Protein AF-B5CYB8-F1 (afdb_monomer_lite)

Foldseek 3Di:
DDDDDPDDDPPDPDPDPDPDDPPDDDDPCVVCVVVVPVCVDVVRVVVVVVVVVVVPD

Structure (mmCIF, N/CA/C/O backbone):
data_AF-B5CYB8-F1
#
_entry.id   AF-B5CYB8-F1
#
loop_
_atom_site.group_PDB
_atom_site.id
_atom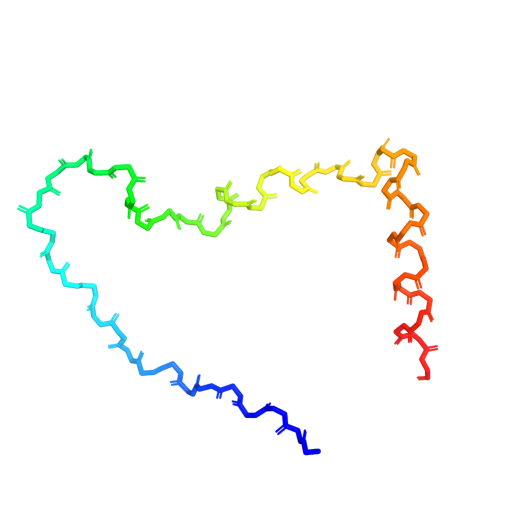_site.type_symbol
_atom_site.label_atom_id
_atom_site.label_alt_id
_atom_site.label_comp_id
_atom_site.label_asym_id
_atom_site.label_entity_id
_atom_site.label_seq_id
_atom_site.pdbx_PDB_ins_code
_atom_site.Cartn_x
_atom_site.Cartn_y
_atom_site.Cartn_z
_atom_site.occupancy
_atom_site.B_iso_or_equiv
_atom_site.auth_seq_id
_atom_site.auth_comp_id
_atom_site.auth_asym_id
_atom_site.auth_atom_id
_atom_site.pdbx_PDB_model_num
ATOM 1 N N . MET A 1 1 ? -14.296 -25.453 1.471 1.00 59.19 1 MET A N 1
ATOM 2 C CA . MET A 1 1 ? -13.218 -26.055 0.651 1.00 59.19 1 MET A CA 1
ATOM 3 C C . MET A 1 1 ? -12.054 -25.072 0.658 1.00 59.19 1 MET A C 1
ATOM 5 O O . MET A 1 1 ? -12.326 -23.915 0.359 1.00 59.19 1 MET A O 1
ATOM 9 N N . PRO A 1 2 ? -10.821 -25.436 1.053 1.00 62.78 2 PRO A N 1
ATOM 10 C CA . PRO A 1 2 ? -9.703 -24.500 0.967 1.00 62.78 2 PRO A CA 1
ATOM 11 C C . PRO A 1 2 ? -9.323 -24.305 -0.506 1.00 62.78 2 PRO A C 1
ATOM 13 O O . PRO A 1 2 ? -9.248 -25.275 -1.26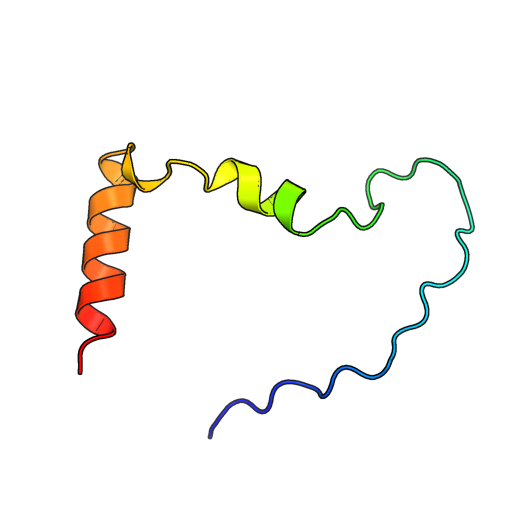1 1.00 62.78 2 PRO A O 1
ATOM 16 N N . ALA A 1 3 ? -9.125 -23.056 -0.926 1.00 65.31 3 ALA A N 1
ATOM 17 C CA . ALA A 1 3 ? -8.642 -22.749 -2.265 1.00 65.31 3 ALA A CA 1
ATOM 18 C C . ALA A 1 3 ? -7.194 -23.246 -2.397 1.00 65.31 3 ALA A C 1
ATOM 20 O O . ALA A 1 3 ? -6.304 -22.787 -1.683 1.00 65.31 3 ALA A O 1
ATOM 21 N N . VAL A 1 4 ? -6.966 -24.216 -3.281 1.00 70.31 4 VAL A N 1
ATOM 22 C CA . VAL A 1 4 ? -5.621 -24.680 -3.627 1.00 70.31 4 VAL A CA 1
ATOM 23 C C . VAL A 1 4 ? -5.047 -23.684 -4.625 1.00 70.31 4 VAL A C 1
ATOM 25 O O . VAL A 1 4 ? -5.547 -23.567 -5.743 1.00 70.31 4 VAL A O 1
ATOM 28 N N . TRP A 1 5 ? -4.015 -22.946 -4.219 1.00 65.00 5 TRP A N 1
ATOM 29 C CA . TRP A 1 5 ? -3.267 -22.100 -5.143 1.00 65.00 5 TRP A CA 1
ATOM 30 C C . TRP A 1 5 ? -2.596 -22.981 -6.201 1.00 65.00 5 TRP A C 1
ATOM 32 O O . TRP A 1 5 ? -1.974 -23.984 -5.831 1.00 65.00 5 TRP A O 1
ATOM 42 N N . PRO A 1 6 ? -2.709 -22.651 -7.501 1.00 67.19 6 PRO A N 1
ATOM 43 C CA . PRO A 1 6 ? -2.008 -23.404 -8.526 1.00 67.19 6 PRO A CA 1
ATOM 44 C C . PRO A 1 6 ? -0.510 -23.341 -8.223 1.00 67.19 6 PRO A C 1
ATOM 46 O O . PRO A 1 6 ? 0.052 -22.260 -8.041 1.00 67.19 6 PRO A O 1
ATOM 49 N N . GLN A 1 7 ? 0.122 -24.511 -8.122 1.00 65.44 7 GLN A N 1
ATOM 50 C CA . GLN A 1 7 ? 1.574 -24.622 -8.038 1.00 65.44 7 GLN A CA 1
ATOM 51 C C . GLN A 1 7 ? 2.154 -23.838 -9.214 1.00 65.44 7 GLN A C 1
ATOM 53 O O . GLN A 1 7 ? 1.757 -24.059 -10.358 1.00 65.44 7 GLN A O 1
ATOM 58 N N . SER A 1 8 ? 3.039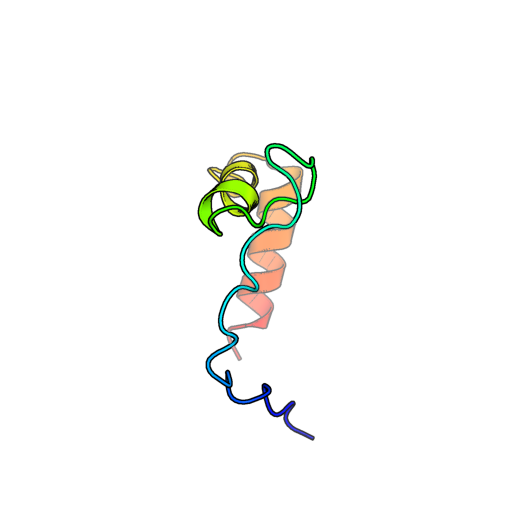 -22.884 -8.930 1.00 60.97 8 SER A N 1
ATOM 59 C CA . SER A 1 8 ? 3.706 -22.102 -9.960 1.00 60.97 8 SER A CA 1
ATOM 60 C C . SER A 1 8 ? 4.578 -23.042 -10.788 1.00 60.97 8 SER A C 1
ATOM 62 O O . SER A 1 8 ? 5.739 -23.283 -10.454 1.00 60.97 8 SER A O 1
ATOM 64 N N . GLU A 1 9 ? 4.034 -23.601 -11.867 1.00 62.34 9 GLU A N 1
ATOM 65 C CA . GLU A 1 9 ? 4.876 -24.119 -12.933 1.00 62.34 9 GLU A CA 1
ATOM 66 C C . GLU A 1 9 ? 5.809 -22.980 -13.351 1.00 62.34 9 GLU A C 1
ATOM 68 O O . GLU A 1 9 ? 5.409 -21.814 -13.373 1.00 62.34 9 GLU A O 1
ATOM 73 N N . HIS A 1 10 ? 7.077 -23.287 -13.622 1.00 59.25 10 HIS A N 1
ATOM 74 C CA . HIS A 1 10 ? 8.027 -22.304 -14.133 1.00 59.25 10 HIS A CA 1
ATOM 75 C C . HIS A 1 10 ? 7.536 -21.802 -15.501 1.00 59.25 10 HIS A C 1
ATOM 77 O O . HIS A 1 10 ? 7.932 -22.316 -16.550 1.00 59.25 10 HIS A O 1
ATOM 83 N N . ILE A 1 11 ? 6.664 -20.791 -15.494 1.00 60.88 11 ILE A N 1
ATOM 84 C CA . ILE A 1 11 ? 6.201 -20.085 -16.681 1.00 60.88 11 ILE A CA 1
ATOM 85 C C . ILE A 1 11 ? 7.431 -19.378 -17.231 1.00 60.88 11 ILE A C 1
ATOM 87 O O . ILE A 1 11 ? 7.878 -18.353 -16.714 1.00 60.88 11 ILE A O 1
ATOM 91 N N . ARG A 1 12 ? 8.032 -19.962 -18.268 1.00 62.19 12 ARG A N 1
ATOM 92 C CA . ARG A 1 12 ? 9.117 -19.307 -18.994 1.00 62.19 12 ARG A CA 1
ATOM 93 C C . ARG A 1 12 ? 8.491 -18.121 -19.723 1.00 62.19 12 ARG A C 1
ATOM 95 O O . ARG A 1 12 ? 7.590 -18.352 -20.532 1.00 62.19 12 ARG A O 1
ATOM 102 N N . PRO A 1 13 ? 8.938 -16.878 -19.478 1.00 62.22 13 PRO A N 1
ATOM 103 C CA . PRO A 1 13 ? 8.432 -15.748 -20.230 1.00 62.22 13 PRO A CA 1
ATOM 104 C C . PRO A 1 13 ? 8.696 -16.012 -21.713 1.00 62.22 13 PRO A C 1
ATOM 106 O O . PRO A 1 13 ? 9.843 -16.204 -22.127 1.00 62.22 13 PRO A O 1
ATOM 109 N N . VAL A 1 14 ? 7.631 -16.073 -22.512 1.00 64.75 14 VAL A N 1
ATOM 110 C CA . VAL A 1 14 ? 7.753 -16.174 -23.966 1.00 64.75 14 VAL A CA 1
ATOM 111 C C . VAL A 1 14 ? 8.562 -14.964 -24.427 1.00 64.75 14 VAL A C 1
ATOM 113 O O . VAL A 1 14 ? 8.226 -13.826 -24.096 1.00 64.75 14 VAL A O 1
ATOM 116 N N . LYS A 1 15 ? 9.661 -15.202 -25.159 1.00 62.75 15 LYS A N 1
ATOM 117 C CA . LYS A 1 15 ? 10.466 -14.116 -25.729 1.00 62.75 15 LYS A CA 1
ATOM 118 C C . LYS A 1 15 ? 9.550 -13.188 -26.530 1.00 62.75 15 LYS A C 1
ATOM 120 O O . LYS A 1 15 ? 8.782 -13.630 -27.383 1.00 62.75 15 LYS A O 1
ATOM 125 N N . ARG A 1 16 ? 9.634 -11.904 -26.187 1.00 58.25 16 ARG A N 1
ATOM 126 C CA . ARG A 1 16 ? 8.761 -10.820 -26.641 1.00 58.25 16 ARG A CA 1
ATOM 127 C C . ARG A 1 16 ? 8.661 -10.793 -28.167 1.00 58.25 16 ARG A C 1
ATOM 129 O O . ARG A 1 16 ? 9.681 -10.830 -28.847 1.00 58.25 16 ARG A O 1
ATOM 136 N N . ARG A 1 17 ? 7.436 -10.684 -28.691 1.00 61.97 17 ARG A N 1
ATOM 137 C CA . ARG A 1 17 ? 7.188 -10.492 -30.131 1.00 61.97 17 ARG A CA 1
ATOM 138 C C . ARG A 1 17 ? 7.342 -9.031 -30.574 1.00 61.97 17 ARG A C 1
ATOM 140 O O . ARG A 1 17 ? 7.622 -8.809 -31.743 1.00 61.97 17 ARG A O 1
ATOM 147 N N . LEU A 1 18 ? 7.205 -8.056 -29.665 1.00 60.84 18 LEU A N 1
ATOM 148 C CA . LEU A 1 18 ? 7.418 -6.628 -29.938 1.00 60.84 18 LEU A CA 1
ATOM 149 C C . LEU A 1 18 ? 8.009 -5.881 -28.715 1.00 60.84 18 LEU A C 1
ATOM 151 O O . LEU A 1 18 ? 7.670 -6.206 -27.568 1.00 60.84 18 LEU A O 1
ATOM 155 N N . PRO A 1 19 ? 8.897 -4.891 -28.922 1.00 57.97 19 PRO A N 1
ATOM 156 C CA . PRO A 1 19 ? 9.322 -3.960 -27.878 1.00 57.97 19 PRO A CA 1
ATOM 157 C C . PRO A 1 19 ? 8.221 -2.917 -27.571 1.00 57.97 19 PRO A C 1
ATOM 159 O O . PRO A 1 19 ? 7.549 -2.448 -28.484 1.00 57.97 19 PRO A O 1
ATOM 162 N N . ASN A 1 20 ? 8.065 -2.540 -26.297 1.00 57.97 20 ASN A N 1
ATOM 163 C CA . ASN A 1 20 ? 7.258 -1.417 -25.786 1.00 57.97 20 ASN A CA 1
ATOM 164 C C . ASN A 1 20 ? 5.721 -1.490 -25.918 1.00 57.97 20 ASN A C 1
ATOM 166 O O . ASN A 1 20 ? 5.074 -0.473 -26.167 1.00 57.97 20 ASN A O 1
ATOM 170 N N . THR A 1 21 ? 5.098 -2.651 -25.712 1.00 63.91 21 THR A N 1
ATOM 171 C CA . THR A 1 21 ? 3.634 -2.709 -25.528 1.00 63.91 21 THR A CA 1
ATOM 172 C C . THR A 1 21 ? 3.259 -2.278 -24.108 1.00 63.91 21 THR A C 1
ATOM 174 O O . THR A 1 21 ? 3.930 -2.661 -23.154 1.00 63.91 21 THR A O 1
ATOM 177 N N . VAL A 1 22 ? 2.170 -1.515 -23.952 1.00 59.38 22 VAL A N 1
ATOM 178 C CA . VAL A 1 22 ? 1.651 -1.033 -22.649 1.00 59.38 22 VAL A CA 1
ATOM 179 C C . VAL A 1 22 ? 1.451 -2.174 -21.634 1.00 59.38 22 VAL A C 1
ATOM 181 O O . VAL A 1 22 ? 1.629 -1.961 -20.436 1.00 59.38 22 VAL A O 1
ATOM 184 N N . ASP A 1 23 ? 1.194 -3.388 -22.128 1.00 64.75 23 ASP A N 1
ATOM 185 C CA . ASP A 1 23 ? 1.005 -4.623 -21.354 1.00 64.75 23 ASP A CA 1
ATOM 186 C C . ASP A 1 23 ? 2.303 -5.371 -21.004 1.00 64.75 23 ASP A C 1
ATOM 188 O O . ASP A 1 23 ? 2.295 -6.582 -20.773 1.00 64.75 23 ASP A O 1
ATOM 192 N N . GLU A 1 24 ? 3.454 -4.696 -20.983 1.00 72.81 24 GLU A N 1
ATOM 193 C CA . GLU A 1 24 ? 4.655 -5.331 -20.446 1.00 72.81 24 GLU A CA 1
ATOM 194 C C . GLU A 1 24 ? 4.443 -5.732 -18.981 1.00 72.81 24 GLU A C 1
ATOM 196 O O . GLU A 1 24 ? 4.024 -4.895 -18.176 1.00 72.81 24 GLU A O 1
ATOM 201 N N . PRO A 1 25 ? 4.760 -6.985 -18.603 1.00 76.94 25 PRO A N 1
ATOM 202 C CA . PRO A 1 25 ? 4.700 -7.387 -17.210 1.00 76.94 25 PRO A CA 1
ATOM 203 C C . PRO A 1 25 ? 5.695 -6.540 -16.418 1.00 76.94 25 PRO A C 1
ATOM 205 O O . PRO A 1 25 ? 6.907 -6.597 -16.640 1.00 76.94 25 PRO A O 1
ATOM 208 N N . LYS A 1 26 ? 5.172 -5.726 -15.502 1.00 81.94 26 LYS A N 1
ATOM 209 C CA . LYS A 1 26 ? 5.982 -4.894 -14.612 1.00 81.94 26 LYS A CA 1
ATOM 210 C C . LYS A 1 26 ? 6.300 -5.656 -13.333 1.00 81.94 26 LYS A C 1
ATOM 212 O O . LYS A 1 26 ? 5.599 -6.592 -12.952 1.00 81.94 26 LYS A O 1
ATOM 217 N N . ASN A 1 27 ? 7.374 -5.248 -12.661 1.00 88.69 27 ASN A N 1
ATOM 218 C CA . ASN A 1 27 ? 7.673 -5.746 -11.321 1.00 88.69 27 ASN A CA 1
ATOM 219 C C . ASN A 1 27 ? 6.471 -5.474 -10.399 1.00 88.69 27 ASN A C 1
ATOM 221 O O . ASN A 1 27 ? 5.841 -4.424 -10.513 1.00 88.69 27 ASN A O 1
ATOM 225 N N . ILE A 1 28 ? 6.182 -6.392 -9.473 1.00 88.38 28 ILE A N 1
AT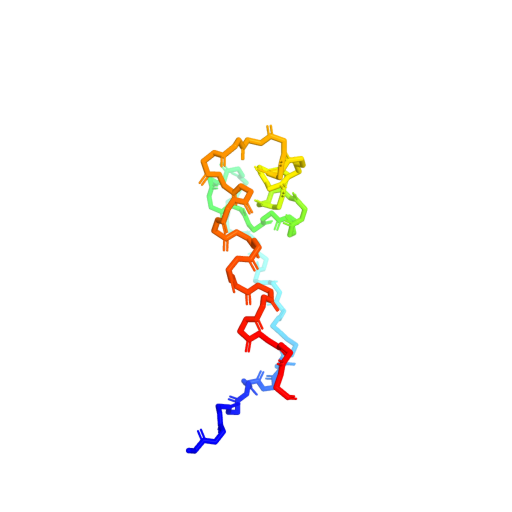OM 226 C CA . ILE A 1 28 ? 5.099 -6.246 -8.494 1.00 88.38 28 ILE A CA 1
ATOM 227 C C . ILE A 1 28 ? 5.116 -4.884 -7.775 1.00 88.38 28 ILE A C 1
ATOM 229 O O . ILE A 1 28 ? 4.061 -4.289 -7.577 1.00 88.38 28 ILE A O 1
ATOM 233 N N . GLY A 1 29 ? 6.299 -4.330 -7.488 1.00 93.69 29 GLY A N 1
ATOM 234 C CA . GLY A 1 29 ? 6.467 -3.010 -6.881 1.00 93.69 29 GLY A CA 1
ATOM 235 C C . GLY A 1 29 ? 5.795 -1.877 -7.662 1.00 93.69 29 GLY A C 1
ATOM 236 O O . GLY A 1 29 ? 5.227 -0.986 -7.047 1.00 93.69 29 GLY A O 1
ATOM 237 N N . TYR A 1 30 ? 5.750 -1.945 -8.999 1.00 90.50 30 TYR A N 1
ATOM 238 C CA . TYR A 1 30 ? 5.051 -0.947 -9.819 1.00 90.50 30 TYR A CA 1
ATOM 239 C C . TYR A 1 30 ? 3.563 -0.845 -9.466 1.00 90.50 30 TYR A C 1
ATOM 241 O O . TYR A 1 30 ? 3.010 0.249 -9.398 1.00 90.50 30 TYR A O 1
ATOM 249 N N . 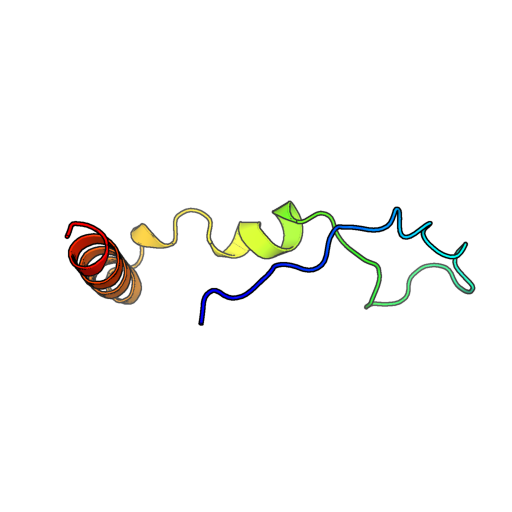TYR A 1 31 ? 2.915 -1.987 -9.242 1.00 87.94 31 TYR A N 1
ATOM 250 C CA . TYR A 1 31 ? 1.496 -2.030 -8.900 1.00 87.94 31 TYR A CA 1
ATOM 251 C C . TYR A 1 31 ? 1.264 -1.636 -7.436 1.00 87.94 31 TYR A C 1
ATOM 253 O O . TYR A 1 31 ? 0.269 -0.986 -7.115 1.00 87.94 31 TYR A O 1
ATOM 261 N N . LEU A 1 32 ? 2.206 -1.988 -6.556 1.00 93.06 32 LEU A N 1
ATOM 262 C CA . LEU A 1 32 ? 2.119 -1.710 -5.124 1.00 93.06 32 LEU A CA 1
ATOM 263 C C . LEU A 1 32 ? 2.503 -0.274 -4.744 1.00 93.06 32 LEU A C 1
ATOM 265 O O . LEU A 1 32 ? 2.121 0.161 -3.663 1.00 93.06 32 LEU A O 1
ATOM 269 N N . GLU A 1 33 ? 3.189 0.482 -5.606 1.00 93.12 33 GLU A N 1
ATOM 270 C CA . GLU A 1 33 ? 3.599 1.865 -5.305 1.00 93.12 33 GLU A CA 1
ATOM 271 C C . GLU A 1 33 ? 2.401 2.747 -4.922 1.00 93.12 33 GLU A C 1
ATOM 273 O O . GLU A 1 33 ? 2.492 3.569 -4.020 1.00 93.12 33 GLU A O 1
ATOM 278 N N . SER A 1 34 ? 1.239 2.525 -5.543 1.00 88.12 34 SER A N 1
ATOM 279 C CA . SER A 1 34 ? 0.010 3.272 -5.229 1.00 88.12 34 SER A CA 1
ATOM 280 C C . SER A 1 34 ? -0.584 2.969 -3.848 1.00 88.12 34 SER A C 1
ATOM 282 O O . SER A 1 34 ? -1.408 3.734 -3.350 1.00 88.12 34 SER A O 1
ATOM 284 N N . LEU A 1 35 ? -0.180 1.854 -3.234 1.00 91.94 35 LEU A N 1
ATOM 285 C CA . LEU A 1 35 ? -0.575 1.467 -1.881 1.00 91.94 35 LEU A CA 1
ATOM 286 C C . LEU A 1 35 ? 0.398 2.000 -0.827 1.00 91.94 35 LEU A C 1
ATOM 288 O O . LEU A 1 35 ? 0.149 1.855 0.371 1.00 91.94 35 LEU A O 1
ATOM 292 N N . ARG A 1 36 ? 1.511 2.607 -1.247 1.00 93.44 36 ARG A N 1
ATOM 293 C CA . ARG A 1 36 ? 2.435 3.252 -0.327 1.00 93.44 36 ARG A CA 1
ATOM 294 C C . ARG A 1 36 ? 1.707 4.371 0.407 1.00 93.44 36 ARG A C 1
ATOM 296 O O . ARG A 1 36 ? 0.969 5.145 -0.194 1.00 93.44 36 ARG A O 1
ATOM 303 N N . ASP A 1 37 ? 1.867 4.395 1.725 1.00 92.31 37 ASP A N 1
ATOM 304 C CA . ASP A 1 37 ? 1.211 5.356 2.612 1.00 92.31 37 ASP A CA 1
ATOM 305 C C . ASP A 1 37 ? -0.324 5.370 2.496 1.00 92.31 37 ASP A C 1
ATOM 307 O O . ASP A 1 37 ? -0.963 6.355 2.856 1.00 92.31 37 ASP A O 1
ATOM 311 N N . ILE A 1 38 ? -0.957 4.277 2.048 1.00 92.88 38 ILE A N 1
ATOM 312 C CA . ILE A 1 38 ? -2.420 4.201 1.901 1.00 92.88 38 ILE A CA 1
ATOM 313 C C . ILE A 1 38 ? -3.169 4.510 3.206 1.00 92.88 38 ILE A C 1
ATOM 315 O O . ILE A 1 38 ? -4.254 5.085 3.168 1.00 92.88 38 ILE A O 1
ATOM 319 N N . ALA A 1 39 ? -2.563 4.200 4.355 1.00 88.38 39 ALA A N 1
ATOM 320 C CA . ALA A 1 39 ? -3.109 4.490 5.679 1.00 88.38 39 ALA A CA 1
ATOM 321 C C . ALA A 1 39 ? -3.050 5.980 6.066 1.00 88.38 39 ALA A C 1
ATOM 323 O O . ALA A 1 39 ? -3.716 6.380 7.010 1.00 88.38 39 ALA A O 1
ATOM 324 N N . 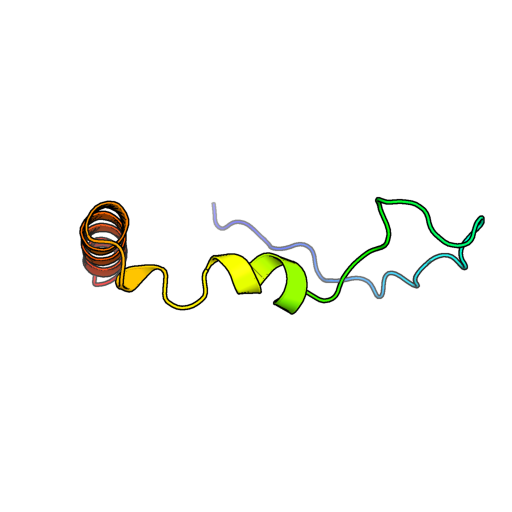SER A 1 40 ? -2.296 6.817 5.341 1.00 91.31 40 SER A N 1
ATOM 325 C CA . SER A 1 40 ? -2.308 8.279 5.536 1.00 91.31 40 SER A CA 1
ATOM 326 C C . SER A 1 40 ? -3.626 8.924 5.102 1.00 91.31 40 SER A C 1
ATOM 328 O O . SER A 1 40 ? -3.897 10.083 5.417 1.00 91.31 40 SER A O 1
ATOM 330 N N . ARG A 1 41 ? -4.451 8.175 4.363 1.00 92.75 41 ARG A N 1
ATOM 331 C CA . ARG A 1 41 ? -5.754 8.618 3.897 1.00 92.75 41 ARG A CA 1
ATOM 332 C C . ARG A 1 41 ? -6.838 8.181 4.888 1.00 92.75 41 ARG A C 1
ATOM 334 O O . ARG A 1 41 ? -7.039 6.975 5.046 1.00 92.75 41 ARG A O 1
ATOM 341 N N . PRO A 1 42 ? -7.589 9.115 5.495 1.00 89.31 42 PRO A N 1
ATOM 342 C CA . PRO A 1 42 ? -8.566 8.776 6.530 1.00 89.31 42 PRO A CA 1
ATOM 343 C C . PRO A 1 42 ? -9.700 7.882 6.002 1.00 89.31 42 PRO A C 1
ATOM 345 O O . PRO A 1 42 ? -10.140 6.981 6.703 1.00 89.31 42 PRO A O 1
ATOM 348 N N . ASP A 1 43 ? -10.105 8.042 4.733 1.00 90.88 43 ASP A N 1
ATOM 349 C CA . ASP A 1 43 ? -11.110 7.184 4.080 1.00 90.88 43 ASP A CA 1
ATOM 350 C C . ASP A 1 43 ? -10.664 5.720 3.950 1.00 90.88 43 ASP A C 1
ATOM 352 O O . ASP A 1 43 ? -11.493 4.816 3.864 1.00 90.88 43 ASP A O 1
ATOM 356 N N . ARG A 1 44 ? -9.352 5.475 3.893 1.00 92.00 44 ARG A N 1
ATOM 357 C CA . ARG A 1 44 ? -8.773 4.135 3.736 1.00 92.00 44 ARG A CA 1
ATOM 358 C C . ARG A 1 44 ? -8.322 3.539 5.058 1.00 92.00 44 ARG A C 1
ATOM 360 O O . ARG A 1 44 ? -8.357 2.321 5.198 1.00 92.00 44 ARG A O 1
ATOM 367 N N . GLU A 1 45 ? -7.926 4.370 6.013 1.00 91.56 45 GLU A N 1
ATOM 368 C CA . GLU A 1 45 ? -7.479 3.938 7.333 1.00 91.56 45 GLU A CA 1
ATOM 369 C C . GLU A 1 45 ? -8.559 3.134 8.073 1.00 91.56 45 GLU A C 1
ATOM 371 O O . GLU A 1 45 ? -8.262 2.069 8.614 1.00 91.56 45 GLU A O 1
ATOM 376 N N . ASP A 1 46 ? -9.813 3.594 8.050 1.00 90.38 46 ASP A N 1
ATOM 377 C CA . ASP A 1 46 ? -10.919 2.913 8.734 1.00 90.38 46 ASP A CA 1
ATOM 378 C C . ASP A 1 46 ? -11.215 1.536 8.125 1.00 90.38 46 ASP A C 1
ATOM 380 O O . ASP A 1 46 ? -11.340 0.553 8.856 1.00 90.38 46 ASP A O 1
ATOM 384 N N . VAL A 1 47 ? -11.207 1.441 6.792 1.00 91.44 47 VAL A N 1
ATOM 385 C CA . VAL A 1 47 ? -11.375 0.172 6.063 1.00 91.44 47 VAL A CA 1
ATOM 386 C C . VAL A 1 47 ? -10.242 -0.803 6.392 1.00 91.44 47 VAL A C 1
ATOM 388 O O . VAL A 1 47 ? -10.482 -1.988 6.611 1.00 91.44 47 VAL A O 1
ATOM 391 N N . LEU A 1 48 ? -8.999 -0.316 6.460 1.00 90.38 48 LEU A N 1
ATOM 392 C CA . LEU A 1 48 ? -7.849 -1.142 6.833 1.00 90.38 48 LEU A CA 1
ATOM 393 C C . LEU A 1 48 ? -7.967 -1.633 8.280 1.00 90.38 48 LEU A C 1
ATOM 395 O O . LEU A 1 48 ? -7.720 -2.807 8.547 1.00 90.38 48 LEU A O 1
ATOM 399 N N . LYS A 1 49 ? -8.374 -0.767 9.215 1.00 88.62 49 LYS A N 1
ATOM 400 C CA . LYS A 1 49 ? -8.597 -1.145 10.619 1.00 88.62 49 LYS A CA 1
ATOM 401 C C . LYS A 1 49 ? -9.694 -2.197 10.759 1.00 88.62 49 LYS A C 1
ATOM 403 O O . LYS A 1 49 ? -9.530 -3.109 11.562 1.00 88.62 49 LYS A O 1
ATOM 408 N N . GLU A 1 50 ? -10.797 -2.066 10.029 1.00 90.06 50 GLU A N 1
ATOM 409 C CA . GLU A 1 50 ? -11.889 -3.045 10.023 1.00 90.06 50 GLU A CA 1
ATOM 410 C C . GLU A 1 50 ? -11.416 -4.398 9.483 1.00 90.06 50 GLU A C 1
ATOM 412 O O . GLU A 1 50 ? -11.529 -5.405 10.180 1.00 90.06 50 GLU A O 1
ATOM 417 N N . PHE A 1 51 ? -10.757 -4.398 8.321 1.00 88.44 51 PHE A N 1
ATOM 418 C CA . PHE A 1 51 ? -10.192 -5.603 7.715 1.00 88.44 51 PHE A CA 1
ATOM 419 C C . PHE A 1 51 ? -9.221 -6.330 8.657 1.00 88.44 51 PHE A C 1
ATOM 421 O O . PHE A 1 51 ? -9.321 -7.540 8.852 1.00 88.44 51 PHE A O 1
ATOM 428 N N . PHE A 1 52 ? -8.296 -5.602 9.294 1.00 85.69 52 PHE A N 1
ATOM 429 C CA . PHE A 1 52 ? -7.348 -6.222 10.220 1.00 85.69 52 PHE A CA 1
ATOM 430 C C . PHE A 1 52 ? -8.014 -6.717 11.508 1.00 85.69 52 PHE A C 1
ATOM 432 O O . PHE A 1 52 ? -7.588 -7.739 12.039 1.00 85.69 52 PHE A O 1
ATOM 439 N N . LYS A 1 53 ? -9.074 -6.066 12.001 1.00 81.94 53 LYS A N 1
ATOM 440 C CA . LYS A 1 53 ? -9.830 -6.554 13.168 1.00 81.94 53 LYS A CA 1
ATOM 441 C C . LYS A 1 53 ? -10.517 -7.892 12.893 1.00 81.94 53 LYS A C 1
ATOM 443 O O . LYS A 1 53 ? -10.488 -8.748 13.768 1.00 81.94 53 LYS A O 1
ATOM 448 N N . GLU A 1 54 ? -11.068 -8.099 11.696 1.00 59.59 54 GLU A N 1
ATOM 449 C CA . GLU A 1 54 ? -11.673 -9.383 11.300 1.00 59.59 54 GLU A CA 1
ATOM 450 C C . GLU A 1 54 ? -10.653 -10.524 11.189 1.00 59.59 54 GLU A C 1
ATOM 452 O O . GLU A 1 54 ? -11.014 -11.692 11.311 1.00 59.59 54 GLU A O 1
ATOM 457 N N . THR A 1 55 ? -9.370 -10.209 10.986 1.00 59.34 55 THR A N 1
ATOM 458 C CA . THR A 1 55 ? -8.311 -11.226 10.879 1.00 59.34 55 THR A CA 1
ATOM 459 C C . THR A 1 55 ? -7.754 -11.715 12.218 1.00 59.34 55 THR A C 1
ATOM 461 O O . THR A 1 55 ? -7.025 -12.706 12.231 1.00 59.34 55 THR A O 1
ATOM 464 N N . TYR A 1 56 ? -8.106 -11.074 13.340 1.00 54.81 56 TYR A N 1
ATOM 465 C CA . TYR A 1 56 ? -7.804 -11.577 14.683 1.00 54.81 56 TYR A CA 1
ATOM 466 C C . TYR A 1 56 ? -9.020 -12.346 15.228 1.00 54.81 56 TYR A C 1
ATOM 468 O O . TYR A 1 56 ? -9.836 -11.788 15.961 1.00 54.81 56 TYR A O 1
ATOM 476 N N . VAL A 1 57 ? -9.133 -13.623 14.846 1.00 56.81 57 VAL A N 1
ATOM 477 C CA . VAL A 1 57 ? -10.034 -14.625 15.455 1.00 56.81 57 VAL A CA 1
ATOM 478 C C . VAL A 1 57 ? -9.220 -15.577 16.318 1.00 56.81 57 VAL A C 1
ATOM 480 O O . VAL A 1 57 ? -8.158 -16.030 15.832 1.00 56.81 57 VAL A O 1
#

Secondary structure (DSSP, 8-state):
----PPP----PPPPPSSS--TT----HHHHHGGGTTGGGSHHHHHHHHHHHHHT--

Organism: Phocaeicola plebeius (strain DSM 17135 / JCM 12973 / CCUG 54634 / M2) (NCBI:txid484018)

Sequence (57 aa):
MPAVWPQSEHIRPVKRRLPNTVDEPKNIGYYLESLRDIASRPDREDVLKEFFKETYV

pLDDT: mean 76.05, std 14.23, range [54.81, 93.69]

Radius of gyration: 18.01 Å; chains: 1; bounding box: 24×35×46 Å